Protein AF-A0A829H329-F1 (afdb_monomer_lite)

Foldseek 3Di:
DVVVVVLVVVVVVCCVPVNDDDAPPLVVDDDDDDDDDDDDDDPCVVSVVPNNNPPDDDDDDDDPVVVD

Radius of gyration: 12.93 Å; chains: 1; bounding box: 32×28×32 Å

InterPro domains:
  IPR002123 Phospholipid/glycerol acyltransferase [PF01553] (22-67)

Sequence (68 aa):
MFYSFLRYIIAGLIWLINGHAQTQNKQQLPEGPFVLVAPHRTWLDPVFLALASWPHHFSFMVKSELFK

pLDDT: mean 91.25, std 3.33, range [76.12, 95.25]

Structure (mmCIF, N/CA/C/O backbone):
data_AF-A0A829H329-F1
#
_entry.id   AF-A0A829H329-F1
#
loop_
_atom_site.group_PDB
_atom_site.id
_atom_site.type_symbol
_atom_site.label_atom_id
_atom_site.label_alt_id
_atom_site.label_comp_id
_atom_site.label_asym_id
_atom_site.label_entity_id
_atom_site.label_seq_id
_atom_site.pdbx_PDB_ins_code
_atom_site.Cartn_x
_atom_site.Cartn_y
_atom_site.Cartn_z
_atom_site.occupancy
_atom_site.B_iso_or_equiv
_atom_site.auth_seq_id
_atom_site.auth_comp_id
_atom_site.auth_asym_id
_atom_site.auth_atom_id
_atom_site.pdbx_PDB_model_num
ATOM 1 N N . MET A 1 1 ? -6.195 -13.741 3.372 1.00 78.44 1 MET A N 1
ATOM 2 C CA . MET A 1 1 ? -5.057 -14.533 3.892 1.00 78.44 1 MET A CA 1
ATOM 3 C C . MET A 1 1 ? -3.732 -14.097 3.278 1.00 78.44 1 MET A C 1
ATOM 5 O O . MET A 1 1 ? -2.965 -13.456 3.981 1.00 78.44 1 MET A O 1
ATOM 9 N N . PHE A 1 2 ? -3.485 -14.340 1.984 1.00 86.75 2 PHE A N 1
ATOM 10 C CA . PHE A 1 2 ? -2.222 -13.954 1.331 1.00 86.75 2 PHE A CA 1
ATOM 11 C C . PHE A 1 2 ? -1.933 -12.443 1.388 1.00 86.75 2 PHE A C 1
ATOM 13 O O . PHE A 1 2 ? -0.870 -12.044 1.850 1.00 86.75 2 PHE A O 1
ATOM 20 N N . TYR A 1 3 ? -2.909 -11.601 1.023 1.00 85.19 3 TYR A N 1
ATOM 21 C CA . TYR A 1 3 ? -2.778 -10.137 1.096 1.00 85.19 3 TYR A CA 1
ATOM 22 C C . TYR A 1 3 ? -2.417 -9.646 2.507 1.00 85.19 3 TYR A C 1
ATOM 24 O O . TYR A 1 3 ? -1.471 -8.885 2.687 1.00 85.19 3 TYR A O 1
ATOM 32 N N . SER A 1 4 ? -3.143 -10.124 3.521 1.00 86.19 4 SER A N 1
ATOM 33 C CA . SER A 1 4 ? -2.924 -9.740 4.918 1.00 86.19 4 SER A CA 1
ATOM 34 C C . SER A 1 4 ? -1.535 -10.147 5.418 1.00 86.19 4 SER A C 1
ATOM 36 O O . SER A 1 4 ? -0.922 -9.379 6.145 1.00 86.19 4 SER A O 1
ATOM 38 N N . PHE A 1 5 ? -1.019 -11.309 5.000 1.00 90.75 5 PHE A N 1
ATOM 39 C CA . PHE A 1 5 ? 0.348 -11.742 5.303 1.00 90.75 5 PHE A CA 1
ATOM 40 C C . PHE A 1 5 ? 1.395 -10.863 4.607 1.00 90.75 5 PHE A C 1
ATOM 42 O O . PHE A 1 5 ? 2.276 -10.308 5.264 1.00 90.75 5 PHE A O 1
ATOM 49 N N . LEU A 1 6 ? 1.260 -10.677 3.290 1.00 92.00 6 LEU A N 1
ATOM 50 C CA . LEU A 1 6 ? 2.200 -9.897 2.487 1.00 92.00 6 LEU A CA 1
ATOM 51 C C . LEU A 1 6 ? 2.287 -8.442 2.967 1.00 92.00 6 LEU A C 1
ATOM 53 O O . LEU A 1 6 ? 3.370 -7.863 2.989 1.00 92.00 6 LEU A O 1
ATOM 57 N N . ARG A 1 7 ? 1.171 -7.872 3.436 1.00 91.44 7 ARG A N 1
ATOM 58 C CA . ARG A 1 7 ? 1.127 -6.541 4.049 1.00 91.44 7 ARG A CA 1
ATOM 59 C C . ARG A 1 7 ? 2.130 -6.395 5.194 1.00 91.44 7 ARG A C 1
ATOM 61 O O . ARG A 1 7 ? 2.804 -5.373 5.247 1.00 91.44 7 ARG A O 1
ATOM 68 N N . TYR A 1 8 ? 2.226 -7.360 6.111 1.00 92.50 8 TYR A N 1
ATOM 69 C CA . TYR A 1 8 ? 3.154 -7.260 7.246 1.00 92.50 8 TYR A CA 1
ATOM 70 C C . TYR A 1 8 ? 4.614 -7.262 6.782 1.00 92.50 8 TYR A C 1
ATOM 72 O O . TYR A 1 8 ? 5.412 -6.474 7.284 1.00 92.50 8 TYR A O 1
ATOM 80 N N . ILE A 1 9 ? 4.940 -8.082 5.777 1.00 95.25 9 ILE A N 1
ATOM 81 C CA . ILE A 1 9 ? 6.273 -8.107 5.160 1.00 95.25 9 ILE A CA 1
ATOM 82 C C . ILE A 1 9 ? 6.580 -6.756 4.507 1.00 95.25 9 ILE A C 1
ATOM 84 O O . ILE A 1 9 ? 7.611 -6.149 4.794 1.00 95.25 9 ILE A O 1
ATOM 88 N N . ILE A 1 10 ? 5.669 -6.256 3.666 1.00 93.56 10 ILE A N 1
ATOM 89 C CA . ILE A 1 10 ? 5.840 -4.980 2.961 1.00 93.56 10 ILE A CA 1
ATOM 90 C C . ILE A 1 10 ? 5.940 -3.817 3.953 1.00 93.56 10 ILE A C 1
ATOM 92 O O . ILE A 1 10 ? 6.798 -2.957 3.785 1.00 93.56 10 ILE A O 1
ATOM 96 N N . ALA A 1 11 ? 5.119 -3.795 5.005 1.00 92.31 11 ALA A N 1
ATOM 97 C CA . ALA A 1 11 ? 5.185 -2.773 6.045 1.00 92.31 11 ALA A CA 1
ATOM 98 C C . ALA A 1 11 ? 6.554 -2.755 6.740 1.00 92.31 11 ALA A C 1
ATOM 100 O O . ALA A 1 11 ? 7.104 -1.678 6.959 1.00 92.31 11 ALA A O 1
ATOM 101 N N . GLY A 1 12 ? 7.124 -3.929 7.036 1.00 94.88 12 GLY A N 1
ATOM 102 C CA . GLY A 1 12 ? 8.469 -4.047 7.601 1.00 94.88 12 GLY A CA 1
ATOM 103 C C . GLY A 1 12 ? 9.557 -3.531 6.655 1.00 94.88 12 GLY A C 1
ATOM 104 O O . GLY A 1 12 ? 10.425 -2.773 7.080 1.00 94.88 12 GLY A O 1
ATOM 105 N N . LEU A 1 13 ? 9.478 -3.874 5.365 1.00 94.94 13 LEU A N 1
ATOM 106 C CA . LEU A 1 13 ? 10.415 -3.388 4.343 1.00 94.94 13 LEU A CA 1
ATOM 107 C C . LEU A 1 13 ? 10.326 -1.870 4.152 1.00 94.94 13 LEU A C 1
ATOM 109 O O . LEU A 1 13 ? 11.351 -1.192 4.130 1.00 94.94 13 LEU A O 1
ATOM 113 N N . ILE A 1 14 ? 9.108 -1.327 4.056 1.00 93.31 14 ILE A N 1
ATOM 114 C CA . ILE A 1 14 ? 8.874 0.120 3.965 1.00 93.31 14 ILE A CA 1
ATOM 115 C C . ILE A 1 14 ? 9.444 0.809 5.201 1.00 93.31 14 ILE A C 1
ATOM 117 O O . ILE A 1 14 ? 10.151 1.798 5.061 1.00 93.31 14 ILE A O 1
ATOM 121 N N . TRP A 1 15 ? 9.188 0.282 6.398 1.00 94.00 15 TRP A N 1
ATOM 122 C CA . TRP A 1 15 ? 9.710 0.868 7.628 1.00 94.00 15 TRP A CA 1
ATOM 123 C C . TRP A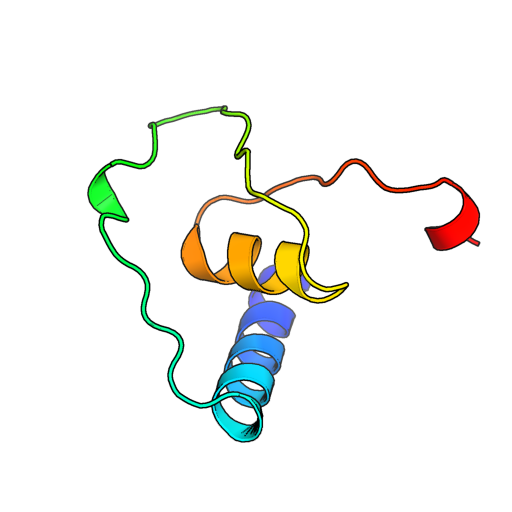 1 15 ? 11.243 0.860 7.677 1.00 94.00 15 TRP A C 1
ATOM 125 O O . TRP A 1 15 ? 11.842 1.840 8.110 1.00 94.00 15 TRP A O 1
ATOM 135 N N . LEU A 1 16 ? 11.883 -0.203 7.182 1.00 95.25 16 LEU A N 1
ATOM 136 C CA . LEU A 1 16 ? 13.341 -0.312 7.152 1.00 95.25 16 LEU A CA 1
ATOM 137 C C . LEU A 1 16 ? 13.988 0.673 6.163 1.00 95.25 16 LEU A C 1
ATOM 139 O O . LEU A 1 16 ? 15.019 1.259 6.474 1.00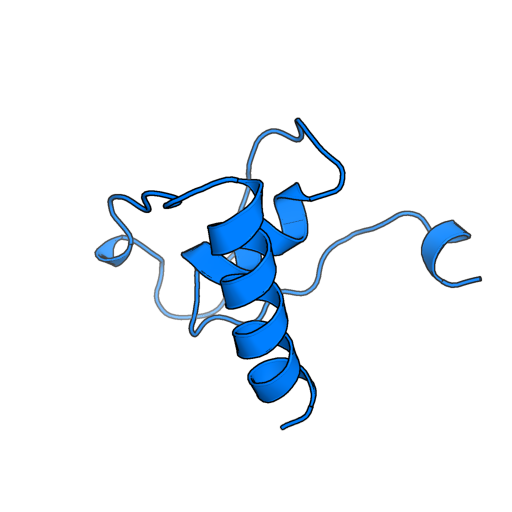 95.25 16 LEU A O 1
ATOM 143 N N . ILE A 1 17 ? 13.396 0.846 4.977 1.00 92.81 17 ILE A N 1
ATOM 144 C CA . ILE A 1 17 ? 13.981 1.645 3.885 1.00 92.81 17 ILE A CA 1
ATOM 145 C C . ILE A 1 17 ? 13.574 3.120 3.985 1.00 92.81 17 ILE A C 1
ATOM 147 O O . ILE A 1 17 ? 14.402 4.011 3.825 1.00 92.81 17 ILE A O 1
ATOM 151 N N . ASN A 1 18 ? 12.290 3.382 4.226 1.00 89.88 18 ASN A N 1
ATOM 152 C CA . ASN A 1 18 ? 11.701 4.721 4.250 1.00 89.88 18 ASN A CA 1
ATOM 153 C C . ASN A 1 18 ? 11.649 5.315 5.669 1.00 89.88 18 ASN A C 1
ATOM 155 O O . ASN A 1 18 ? 11.339 6.494 5.838 1.00 89.88 18 ASN A O 1
ATOM 159 N N . GLY A 1 19 ? 11.915 4.508 6.697 1.00 89.81 19 GLY A N 1
ATOM 160 C CA . GLY A 1 19 ? 11.721 4.893 8.088 1.00 89.81 19 GLY A CA 1
ATOM 161 C C . GLY A 1 19 ? 10.254 4.844 8.520 1.00 89.81 19 GLY A C 1
ATOM 162 O O . GLY A 1 19 ? 9.369 4.308 7.845 1.00 89.81 19 GLY A O 1
ATOM 163 N N . HIS A 1 20 ? 9.978 5.427 9.685 1.00 88.31 20 HIS A N 1
ATOM 164 C CA . HIS A 1 20 ? 8.644 5.423 10.272 1.00 88.31 20 HIS A CA 1
ATOM 165 C C . HIS A 1 20 ? 7.684 6.367 9.531 1.00 88.31 20 HIS A C 1
ATOM 167 O O . HIS A 1 20 ? 7.727 7.584 9.704 1.00 88.31 20 HIS A O 1
ATOM 173 N N . ALA A 1 21 ? 6.779 5.792 8.738 1.00 89.31 21 ALA A N 1
ATOM 174 C CA . ALA A 1 21 ? 5.686 6.530 8.115 1.00 89.31 21 ALA A CA 1
ATOM 175 C C . ALA A 1 21 ? 4.638 6.938 9.163 1.00 89.31 21 ALA A C 1
ATOM 177 O O . ALA A 1 21 ? 4.083 6.090 9.862 1.00 89.31 21 ALA A O 1
ATOM 178 N N . GLN A 1 22 ? 4.340 8.234 9.248 1.00 90.88 22 GLN A N 1
ATOM 179 C CA . GLN A 1 22 ? 3.345 8.767 10.176 1.00 90.88 22 GLN A CA 1
ATOM 180 C C . GLN A 1 22 ? 1.989 8.931 9.489 1.00 90.88 22 GLN A C 1
ATOM 182 O O . GLN A 1 22 ? 1.863 9.630 8.486 1.00 90.88 22 GLN A O 1
ATOM 187 N N . THR A 1 23 ? 0.958 8.319 10.065 1.00 92.75 23 THR A N 1
ATOM 188 C CA . THR A 1 23 ? -0.429 8.445 9.607 1.00 92.75 23 THR A CA 1
ATOM 189 C C . THR A 1 23 ? -1.215 9.285 10.602 1.00 92.75 2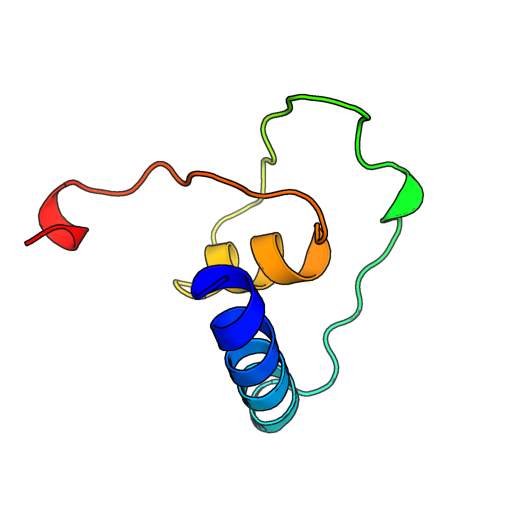3 THR A C 1
ATOM 191 O O . THR A 1 23 ? -1.246 8.952 11.787 1.00 92.75 23 THR A O 1
ATOM 194 N N . GLN A 1 24 ? -1.864 10.347 10.134 1.00 93.88 24 GLN A N 1
ATOM 195 C CA . GLN A 1 24 ? -2.667 11.241 10.971 1.00 93.88 24 GLN A CA 1
ATOM 196 C C . GLN A 1 24 ? -4.153 11.091 10.641 1.00 93.88 24 GLN A C 1
ATOM 198 O O . GLN A 1 24 ? -4.500 10.674 9.538 1.00 93.88 24 GLN A O 1
ATOM 203 N N . ASN A 1 25 ? -5.023 11.434 11.595 1.00 94.31 25 ASN A N 1
ATOM 204 C CA . ASN A 1 25 ? -6.480 11.501 11.409 1.00 94.31 25 ASN A CA 1
ATOM 205 C C . ASN A 1 25 ? -7.127 10.218 10.868 1.00 94.31 25 ASN A C 1
ATOM 207 O O . ASN A 1 25 ? -8.162 10.253 10.210 1.00 94.31 25 ASN A O 1
ATOM 211 N N . LYS A 1 26 ? -6.542 9.058 11.175 1.00 91.56 26 LYS A N 1
ATOM 212 C CA . LYS A 1 26 ? -7.031 7.762 10.697 1.00 91.56 26 LYS A CA 1
ATOM 213 C C . LYS A 1 26 ? -8.470 7.464 11.134 1.00 91.56 26 LYS A C 1
ATOM 215 O O . LYS A 1 26 ? -9.197 6.775 10.431 1.00 91.56 26 LYS A O 1
ATOM 220 N N . GLN A 1 27 ? -8.884 8.004 12.276 1.00 93.00 27 GLN A N 1
ATOM 221 C CA . GLN A 1 27 ? -10.233 7.869 12.825 1.00 93.00 27 GLN A CA 1
ATOM 222 C C . GLN A 1 27 ? -11.299 8.602 11.996 1.00 93.00 27 GLN A C 1
ATOM 224 O O . GLN A 1 27 ? -12.481 8.371 12.205 1.00 93.00 27 GLN A O 1
ATOM 229 N N . GLN A 1 28 ? -10.899 9.488 11.078 1.00 94.06 28 GLN A N 1
ATOM 230 C CA . GLN A 1 28 ? -11.815 10.219 10.197 1.00 94.06 28 GLN A CA 1
ATOM 231 C C . GLN A 1 28 ? -12.155 9.443 8.917 1.00 94.06 28 GLN A C 1
ATOM 233 O O . GLN A 1 28 ? -12.896 9.951 8.077 1.00 94.06 28 GLN A O 1
ATOM 238 N N . LEU A 1 29 ? -11.594 8.242 8.731 1.00 93.38 29 LEU A N 1
ATOM 239 C CA . LEU A 1 29 ? -11.938 7.406 7.587 1.00 93.38 29 LEU A CA 1
ATOM 240 C C . LEU A 1 29 ? -13.424 7.007 7.657 1.00 93.38 29 LEU A C 1
ATOM 242 O O . LEU A 1 29 ? -13.879 6.600 8.728 1.00 93.38 29 LEU A O 1
ATOM 246 N N . PRO A 1 30 ? -14.180 7.106 6.546 1.00 93.31 30 PRO A N 1
ATOM 247 C CA . PRO A 1 30 ? -15.592 6.749 6.533 1.00 93.31 30 PRO A CA 1
ATOM 248 C C . PRO A 1 30 ? -15.829 5.278 6.879 1.00 93.31 30 PRO A C 1
ATOM 250 O O . PRO A 1 30 ? -15.085 4.390 6.454 1.00 93.31 30 PRO A O 1
ATOM 253 N N . GLU A 1 31 ? -16.929 5.014 7.575 1.00 90.88 31 GLU A N 1
ATOM 254 C CA . GLU A 1 31 ? -17.463 3.661 7.695 1.00 90.88 31 GLU A CA 1
ATOM 255 C C . GLU A 1 31 ? -18.142 3.261 6.373 1.00 90.88 31 GLU A C 1
ATOM 257 O O . GLU A 1 31 ? -18.962 4.001 5.831 1.00 90.88 31 GLU A O 1
ATOM 262 N N . GLY A 1 32 ? -17.798 2.086 5.834 1.00 89.75 32 GLY A N 1
ATOM 263 C CA . GLY A 1 32 ? -18.362 1.571 4.579 1.00 89.75 32 GLY A CA 1
ATOM 264 C C . GLY A 1 32 ? -17.528 1.872 3.320 1.00 89.75 32 GLY A C 1
ATOM 265 O O . GLY A 1 32 ? -16.320 2.094 3.416 1.00 89.75 32 GLY A O 1
ATOM 266 N N . PRO A 1 33 ? -18.128 1.787 2.114 1.00 92.44 33 PRO A N 1
ATOM 267 C CA . PRO A 1 33 ? -17.428 2.011 0.849 1.00 92.44 33 PRO A CA 1
ATOM 268 C C . PRO A 1 33 ? -17.131 3.495 0.607 1.00 92.44 33 PRO A C 1
ATOM 270 O O . PRO A 1 33 ? -18.028 4.333 0.660 1.00 92.44 33 PRO A O 1
ATOM 273 N N . PHE A 1 34 ? -15.887 3.814 0.260 1.00 93.88 34 PHE A N 1
ATOM 274 C CA . PHE A 1 34 ? -15.475 5.162 -0.127 1.00 93.88 34 PHE A CA 1
ATOM 275 C C . PHE A 1 34 ? -14.373 5.122 -1.185 1.00 93.88 34 PHE A C 1
ATOM 277 O O . PHE A 1 34 ? -13.691 4.112 -1.367 1.00 93.88 34 PHE A O 1
ATOM 284 N N . VAL A 1 35 ? -14.183 6.249 -1.871 1.00 94.44 35 VAL A N 1
ATOM 285 C CA . VAL A 1 35 ? -13.057 6.458 -2.785 1.00 94.44 35 VAL A CA 1
ATOM 286 C C . VAL A 1 35 ? -12.004 7.287 -2.063 1.00 94.44 35 VAL A C 1
ATOM 288 O O . VAL A 1 35 ? -12.258 8.429 -1.685 1.00 94.44 35 VAL A O 1
ATOM 291 N N . LEU A 1 36 ? -10.819 6.711 -1.863 1.00 92.94 36 LEU A N 1
ATOM 292 C CA . LEU A 1 36 ? -9.686 7.415 -1.272 1.00 92.94 36 LEU A CA 1
ATOM 293 C C . LEU A 1 36 ? -8.920 8.157 -2.371 1.00 92.94 36 LEU A C 1
ATOM 295 O O . LEU A 1 36 ? -8.314 7.529 -3.238 1.00 92.94 36 LEU A O 1
ATOM 299 N N . VAL A 1 37 ? -8.957 9.489 -2.336 1.00 93.38 37 VAL A N 1
ATOM 300 C CA . VAL A 1 37 ? -8.296 10.349 -3.326 1.00 93.38 37 VAL A CA 1
ATOM 301 C C . VAL A 1 37 ? -7.044 10.962 -2.708 1.00 93.38 37 VAL A C 1
ATOM 303 O O . VAL A 1 37 ? -7.111 11.601 -1.661 1.00 93.38 37 VAL A O 1
ATOM 306 N N . ALA A 1 38 ? -5.901 10.781 -3.365 1.00 92.81 38 ALA A N 1
ATOM 307 C CA . ALA A 1 38 ? -4.623 11.343 -2.948 1.00 92.81 38 ALA A CA 1
ATOM 308 C C . ALA A 1 38 ? -3.800 11.781 -4.173 1.00 92.81 38 ALA A C 1
ATOM 310 O O . ALA A 1 38 ? -3.951 11.193 -5.248 1.00 92.81 38 ALA A O 1
ATOM 311 N N . PRO A 1 39 ? -2.929 12.798 -4.044 1.00 94.62 39 PRO A N 1
ATOM 312 C CA . PRO A 1 39 ? -1.996 13.159 -5.107 1.00 94.62 39 PRO A CA 1
ATOM 313 C C . PRO A 1 39 ? -1.003 12.019 -5.366 1.00 94.62 39 PRO A C 1
ATOM 315 O O . PRO A 1 39 ? -0.501 11.415 -4.420 1.00 94.62 39 PRO A O 1
ATOM 318 N N . HIS A 1 40 ? -0.685 11.766 -6.639 1.00 92.50 40 HIS A N 1
ATOM 319 C CA . HIS A 1 40 ? 0.274 10.733 -7.028 1.00 92.50 40 HIS A CA 1
ATOM 320 C C . HIS A 1 40 ? 1.683 11.324 -7.163 1.00 92.50 40 HIS A C 1
ATOM 322 O O . HIS A 1 40 ? 1.940 12.152 -8.036 1.00 92.50 40 HIS A O 1
ATOM 328 N N . ARG A 1 41 ? 2.589 10.930 -6.272 1.00 91.25 41 ARG A N 1
ATOM 329 C CA . ARG A 1 41 ? 3.998 11.333 -6.229 1.00 91.25 41 ARG A CA 1
ATOM 330 C C . ARG A 1 41 ? 4.929 10.195 -6.615 1.00 91.25 41 ARG A C 1
ATOM 332 O O . ARG A 1 41 ? 5.971 10.448 -7.211 1.00 91.25 41 ARG A O 1
ATOM 339 N N . THR A 1 42 ? 4.582 8.958 -6.267 1.00 90.88 42 THR A N 1
ATOM 340 C CA . THR A 1 42 ? 5.436 7.794 -6.500 1.00 90.88 42 THR A CA 1
ATOM 341 C C . THR A 1 42 ? 4.618 6.552 -6.835 1.00 90.88 42 THR A C 1
ATOM 343 O O . THR A 1 42 ? 3.496 6.363 -6.384 1.00 90.88 42 THR A O 1
ATOM 346 N N . TRP A 1 43 ? 5.230 5.618 -7.552 1.00 89.88 43 TRP A N 1
ATOM 347 C CA . TRP A 1 43 ? 4.720 4.259 -7.742 1.00 89.88 43 TRP A CA 1
ATOM 348 C C . TRP A 1 43 ? 4.399 3.490 -6.442 1.00 89.88 43 TRP A C 1
ATOM 350 O O . TRP A 1 43 ? 3.616 2.544 -6.486 1.00 89.88 43 TRP A O 1
ATOM 360 N N . LEU A 1 44 ? 4.948 3.894 -5.287 1.00 90.94 44 LEU A N 1
ATOM 361 C CA . LEU A 1 44 ? 4.658 3.285 -3.984 1.00 90.94 44 LEU A CA 1
ATOM 362 C C . LEU A 1 44 ? 3.406 3.855 -3.309 1.00 90.94 44 LEU A C 1
ATOM 364 O O . LEU A 1 44 ? 2.973 3.316 -2.290 1.00 90.94 44 LEU A O 1
ATOM 368 N N . ASP A 1 45 ? 2.795 4.910 -3.849 1.00 92.12 45 ASP A N 1
ATOM 369 C CA . ASP A 1 45 ? 1.640 5.547 -3.213 1.00 92.12 45 ASP A CA 1
ATOM 370 C C . ASP A 1 45 ? 0.484 4.572 -2.938 1.00 92.12 45 ASP A C 1
ATOM 372 O O . ASP A 1 45 ? -0.043 4.615 -1.827 1.00 92.12 45 ASP A O 1
ATOM 376 N N . PRO A 1 46 ? 0.114 3.635 -3.840 1.00 91.94 46 PRO A N 1
ATOM 377 C CA . PRO A 1 46 ? -0.918 2.642 -3.537 1.00 91.94 46 PRO A CA 1
ATOM 378 C C . PRO A 1 46 ? -0.592 1.795 -2.299 1.00 91.94 46 PRO A C 1
ATOM 380 O O . PRO A 1 46 ? -1.482 1.467 -1.515 1.00 91.94 46 PRO A O 1
ATOM 383 N N . VAL A 1 47 ? 0.690 1.482 -2.082 1.00 91.75 47 VAL A N 1
ATOM 384 C CA . VAL A 1 47 ? 1.159 0.723 -0.916 1.00 91.75 47 VAL A CA 1
ATOM 385 C C . VAL A 1 47 ? 1.015 1.556 0.353 1.00 91.75 47 VAL A C 1
ATOM 387 O O . VAL A 1 47 ? 0.450 1.080 1.336 1.00 91.75 47 VAL A O 1
ATOM 390 N N . PHE A 1 48 ? 1.477 2.809 0.339 1.00 92.94 48 PHE A N 1
ATOM 391 C CA . PHE A 1 48 ? 1.347 3.702 1.493 1.00 92.94 48 PHE A CA 1
ATOM 392 C C . PHE A 1 48 ? -0.110 3.976 1.849 1.00 92.94 48 PHE A C 1
ATOM 394 O O . PHE A 1 48 ? -0.462 3.924 3.028 1.00 92.94 48 PHE A O 1
ATOM 401 N N . LEU A 1 49 ? -0.960 4.204 0.844 1.00 93.56 49 LEU A N 1
ATOM 402 C CA . LEU A 1 49 ? -2.395 4.377 1.037 1.00 93.56 49 LEU A CA 1
ATOM 403 C C . LEU A 1 49 ? -2.981 3.139 1.712 1.00 93.56 49 LEU A C 1
ATOM 405 O O . LEU A 1 49 ? -3.540 3.272 2.795 1.00 93.56 49 LEU A O 1
ATOM 409 N N . ALA A 1 50 ? -2.744 1.943 1.164 1.00 92.31 50 ALA A N 1
ATOM 410 C CA . ALA A 1 50 ? -3.236 0.688 1.729 1.00 92.31 50 ALA A CA 1
ATOM 411 C C . ALA A 1 50 ? -2.742 0.417 3.166 1.00 92.31 50 ALA A C 1
ATOM 413 O O . ALA A 1 50 ? -3.493 -0.102 3.998 1.00 92.31 50 ALA A O 1
ATOM 414 N N . LEU A 1 51 ? -1.488 0.763 3.483 1.00 92.81 51 LEU A N 1
ATOM 415 C CA . LEU A 1 51 ? -0.942 0.633 4.837 1.00 92.81 51 LEU A CA 1
ATOM 416 C C . LEU A 1 51 ? -1.596 1.618 5.812 1.00 92.81 51 LEU A C 1
ATOM 418 O O . LEU A 1 51 ? -1.955 1.222 6.927 1.00 92.81 51 LEU A O 1
ATOM 422 N N . ALA A 1 52 ? -1.782 2.871 5.391 1.00 93.19 52 ALA A N 1
ATOM 423 C CA . ALA A 1 52 ? -2.359 3.925 6.216 1.00 93.19 52 ALA A CA 1
ATOM 424 C C . ALA A 1 52 ? -3.836 3.670 6.539 1.00 93.19 52 ALA A C 1
ATOM 426 O O . ALA A 1 52 ? -4.265 3.836 7.684 1.00 93.19 52 ALA A O 1
ATOM 427 N N . SER A 1 53 ? -4.593 3.185 5.559 1.00 93.00 53 SER A N 1
ATOM 428 C CA . SER A 1 53 ? -6.031 2.938 5.653 1.00 93.00 53 SER A CA 1
ATOM 429 C C . SER A 1 53 ? -6.405 1.550 6.179 1.00 93.00 53 SER A C 1
ATOM 431 O O . SER A 1 53 ? -7.584 1.216 6.219 1.00 93.00 53 SER A O 1
ATOM 433 N N . TRP A 1 54 ? -5.449 0.710 6.585 1.00 90.00 54 TRP A N 1
ATOM 434 C CA . TRP A 1 54 ? -5.768 -0.592 7.188 1.00 90.00 54 TRP A CA 1
ATOM 435 C C . TRP A 1 54 ? -6.758 -0.442 8.365 1.00 90.00 54 TRP A C 1
ATOM 437 O O . TRP A 1 54 ? -6.485 0.390 9.234 1.00 90.00 54 TRP A O 1
ATOM 447 N N . PRO A 1 55 ? -7.836 -1.244 8.484 1.00 90.12 55 PRO A N 1
ATOM 448 C CA . PRO A 1 55 ? -8.093 -2.532 7.826 1.00 90.12 55 PRO A CA 1
ATOM 449 C C . PRO A 1 55 ? -8.861 -2.482 6.502 1.00 90.12 55 PRO A C 1
ATOM 451 O O . PRO A 1 55 ? -9.208 -3.535 5.972 1.00 90.12 55 PRO A O 1
ATOM 454 N N . HIS A 1 56 ? -9.117 -1.301 5.943 1.00 90.94 56 HIS A N 1
ATOM 455 C CA . HIS A 1 56 ? -9.835 -1.199 4.676 1.00 90.94 56 HIS A CA 1
ATOM 456 C C . HIS A 1 56 ? -9.025 -1.818 3.525 1.00 90.94 56 HIS A C 1
ATOM 458 O O . HIS A 1 56 ? -7.812 -1.615 3.407 1.00 90.94 56 HIS A O 1
ATOM 464 N N . HIS A 1 57 ? -9.709 -2.579 2.671 1.00 89.00 57 HIS A N 1
ATOM 465 C CA . HIS A 1 57 ? -9.148 -3.149 1.449 1.00 89.00 57 HIS A CA 1
ATOM 466 C C . HIS A 1 57 ? -9.552 -2.289 0.252 1.00 89.00 57 HIS A C 1
ATOM 468 O O . HIS A 1 57 ? -10.730 -1.981 0.083 1.00 89.00 57 HIS A O 1
ATOM 474 N N . PHE A 1 58 ? -8.578 -1.930 -0.584 1.00 88.19 58 PHE A N 1
ATOM 475 C CA . PHE A 1 58 ? -8.790 -1.078 -1.751 1.00 88.19 58 PHE A CA 1
ATOM 476 C C . PHE A 1 58 ? -8.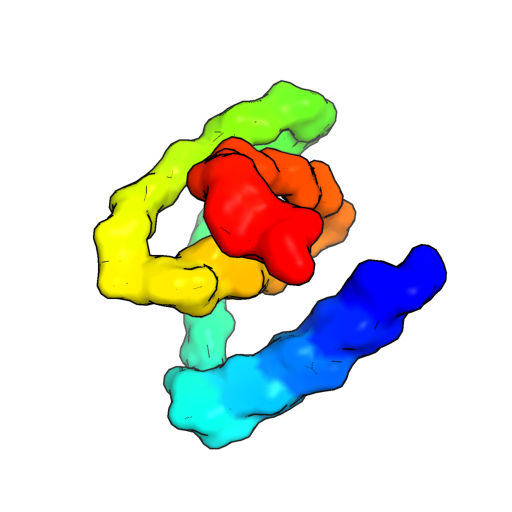535 -1.853 -3.029 1.00 88.19 58 PHE A C 1
ATOM 478 O O . PHE A 1 58 ? -7.632 -2.686 -3.102 1.00 88.19 58 PHE A O 1
ATOM 485 N N . SER A 1 59 ? -9.317 -1.524 -4.049 1.00 89.56 59 SER A N 1
ATOM 486 C CA . SER A 1 59 ? -8.957 -1.790 -5.435 1.00 89.56 59 SER A CA 1
ATOM 487 C C . SER A 1 59 ? -8.461 -0.486 -6.041 1.00 89.56 59 SER A C 1
ATOM 489 O O . SER A 1 59 ? -9.063 0.565 -5.824 1.00 89.56 59 SER A O 1
ATOM 491 N N . PHE A 1 60 ? -7.360 -0.551 -6.783 1.00 90.12 60 PHE A N 1
ATOM 492 C CA . PHE A 1 60 ? -6.792 0.610 -7.455 1.00 90.12 60 PHE A CA 1
ATOM 493 C C . PHE A 1 60 ? -7.117 0.549 -8.940 1.00 90.12 60 PHE A C 1
ATOM 495 O O . PHE A 1 60 ? -7.029 -0.508 -9.564 1.00 90.12 60 PHE A O 1
ATOM 502 N N . MET A 1 61 ? -7.465 1.698 -9.510 1.00 90.25 61 MET A N 1
ATOM 503 C CA . MET A 1 61 ? -7.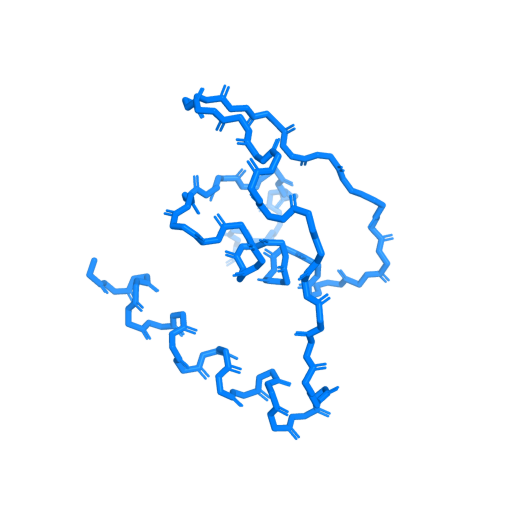528 1.847 -10.955 1.00 90.25 61 MET A CA 1
ATOM 504 C C . MET A 1 61 ? -6.108 2.054 -11.470 1.00 90.25 61 MET A C 1
ATOM 506 O O . MET A 1 61 ? -5.439 3.016 -11.096 1.00 90.25 61 MET A O 1
ATOM 510 N N . VAL A 1 62 ? -5.644 1.135 -12.308 1.00 90.56 62 VAL A N 1
ATOM 511 C CA . VAL A 1 62 ? -4.293 1.160 -12.867 1.00 90.56 62 VAL A CA 1
ATOM 512 C C . VAL A 1 62 ? -4.344 0.872 -14.366 1.00 90.56 62 VAL A C 1
ATOM 514 O O . VAL A 1 62 ? -5.339 0.362 -14.881 1.00 90.56 62 VAL A O 1
ATOM 517 N N . LYS A 1 63 ? -3.276 1.236 -15.080 1.00 90.75 63 LYS A N 1
ATOM 518 C CA . LYS A 1 63 ? -3.149 1.004 -16.524 1.00 90.75 63 LYS A CA 1
ATOM 519 C C . LYS A 1 63 ? -3.169 -0.492 -16.850 1.00 90.75 63 LYS A C 1
ATOM 521 O O . LYS A 1 63 ? -2.608 -1.295 -16.108 1.00 90.75 63 LYS A O 1
ATOM 526 N N . SER A 1 64 ? -3.770 -0.848 -17.984 1.00 93.31 64 SER A N 1
ATOM 527 C CA . SER A 1 64 ? -3.909 -2.239 -18.447 1.00 93.31 64 SER A CA 1
ATOM 528 C C . SER A 1 64 ? -2.571 -2.977 -18.589 1.00 93.31 64 SER A C 1
ATOM 530 O O . SER A 1 64 ? -2.484 -4.187 -18.419 1.00 93.31 64 SER A O 1
ATOM 532 N N . GLU A 1 65 ? -1.513 -2.226 -18.868 1.00 94.06 65 GLU A N 1
ATOM 533 C CA . GLU A 1 65 ? -0.150 -2.675 -19.101 1.00 94.06 65 GLU A CA 1
ATOM 534 C C . GLU A 1 65 ? 0.493 -3.281 -17.852 1.00 94.06 65 GLU A C 1
ATOM 536 O O . GLU A 1 65 ? 1.428 -4.056 -17.985 1.0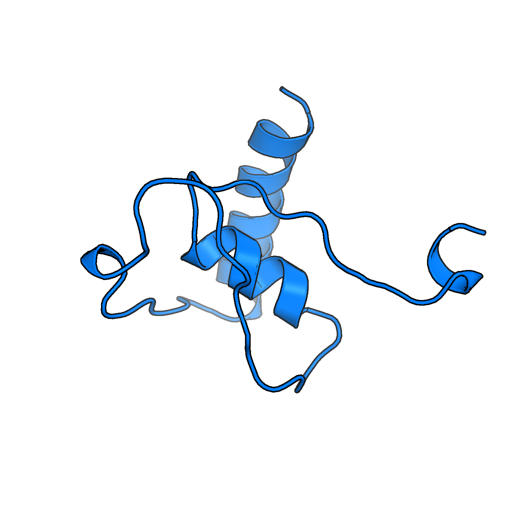0 94.06 65 GLU A O 1
ATOM 541 N N . LEU A 1 66 ? -0.021 -2.973 -16.656 1.00 88.06 66 LEU A N 1
ATOM 542 C CA . LEU A 1 66 ? 0.474 -3.514 -15.386 1.00 88.06 66 LEU A CA 1
ATOM 543 C C . LEU A 1 66 ? -0.052 -4.926 -15.076 1.00 88.06 66 LEU A C 1
ATOM 545 O O . LEU A 1 66 ? 0.381 -5.530 -14.100 1.00 88.06 66 LEU A O 1
ATOM 549 N N . PHE A 1 67 ? -0.989 -5.437 -15.881 1.00 85.94 67 PHE A N 1
ATOM 550 C CA . PHE A 1 67 ? -1.559 -6.783 -15.746 1.00 85.94 67 PHE A CA 1
ATOM 551 C C . PHE A 1 67 ? -0.994 -7.788 -16.761 1.00 85.94 67 PHE A C 1
ATOM 553 O O . PHE A 1 67 ? -1.483 -8.915 -16.835 1.00 85.94 67 PHE A O 1
ATOM 560 N N . LYS A 1 68 ? -0.018 -7.364 -17.567 1.00 76.12 68 LYS A N 1
ATOM 561 C CA . LYS A 1 68 ? 0.715 -8.211 -18.512 1.00 76.12 68 LYS A CA 1
ATOM 562 C C . LYS A 1 68 ? 2.002 -8.703 -17.868 1.00 76.12 68 LYS A C 1
ATOM 564 O O . LYS A 1 68 ? 2.356 -9.866 -18.143 1.00 76.12 68 LYS A O 1
#

Organism: NCBI:txid1256208

Secondary structure (DSSP, 8-state):
-HHHHHHHHHHHHHHHHH-------GGGSPSS---------STTHHHHHHHHTTT---PPP--GGGG-